Protein AF-A0A6V7I5H2-F1 (afdb_monomer)

Foldseek 3Di:
DDWAADPVDRVFIFDWDWDPVDPDTDIDTPQQQPADPVPRHRQRHWDKDADVVRQKIWIWRPDPDDIDIDMDGD

InterPro domains:
  IPR002469 Dipeptidylpeptidase IV, N-terminal domain [PF00930] (1-67)

Solvent-accessible surface area (backbone atoms only — not comparable to full-atom values): 4387 Å² total; per-residue (Å²): 109,50,73,46,57,47,95,91,39,80,83,33,24,30,40,33,41,59,58,89,89,47,99,81,56,66,74,43,68,75,31,73,89,32,52,32,85,82,72,72,40,69,31,42,28,42,50,77,51,69,40,90,89,62,55,34,34,40,42,35,34,67,16,88,60,76,63,42,75,49,79,44,76,105

pLDDT: mean 93.63, std 3.35, range [83.0, 97.69]

Sequence (74 aa):
YYTATTADDPAKQHLYRLSTLEDNSTAECLSCEFKSVAENKNCLYNDAVVSPGHIHYVLTCGGPGVPDVSIYST

Organism: NCBI:txid1563983

Structure (mmCIF, N/CA/C/O backbone):
data_AF-A0A6V7I5H2-F1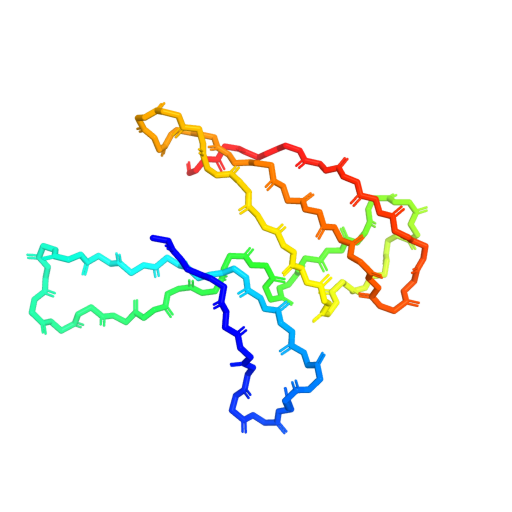
#
_entry.id   AF-A0A6V7I5H2-F1
#
loop_
_atom_site.group_PDB
_atom_site.id
_atom_site.type_symbol
_atom_site.label_atom_id
_atom_site.label_alt_id
_atom_site.label_comp_id
_atom_site.label_asym_id
_atom_site.label_entity_id
_atom_site.label_seq_id
_atom_site.pdbx_PDB_ins_code
_atom_site.Cartn_x
_atom_site.Cartn_y
_atom_site.Cartn_z
_atom_site.occupancy
_atom_site.B_iso_or_equiv
_atom_site.auth_seq_id
_atom_site.auth_comp_id
_atom_site.auth_asym_id
_atom_site.auth_atom_id
_atom_site.pdbx_PDB_model_num
ATOM 1 N N . TYR A 1 1 ? 3.530 -0.460 -10.478 1.00 94.00 1 TYR A N 1
ATOM 2 C CA . TYR A 1 1 ? 2.750 -0.489 -9.226 1.00 94.00 1 TYR A CA 1
ATOM 3 C C . TYR A 1 1 ? 2.158 -1.864 -9.065 1.00 94.00 1 TYR A C 1
ATOM 5 O O . TYR A 1 1 ? 1.730 -2.425 -10.067 1.00 94.00 1 TYR A O 1
ATOM 13 N N . TYR A 1 2 ? 2.163 -2.401 -7.853 1.00 95.56 2 TYR A N 1
ATOM 14 C CA . TYR A 1 2 ? 1.534 -3.683 -7.547 1.00 95.56 2 TYR A CA 1
ATOM 15 C C . TYR A 1 2 ? 1.153 -3.740 -6.068 1.00 95.56 2 TYR A C 1
ATOM 17 O O . TYR A 1 2 ? 1.777 -3.075 -5.243 1.00 95.56 2 TYR A O 1
ATOM 25 N N . THR A 1 3 ? 0.143 -4.537 -5.735 1.00 97.00 3 THR A N 1
ATOM 26 C CA . THR A 1 3 ? -0.182 -4.892 -4.353 1.00 97.00 3 THR A CA 1
ATOM 27 C C . THR A 1 3 ? 0.460 -6.228 -4.010 1.00 97.00 3 THR A C 1
ATOM 29 O O . THR A 1 3 ? 0.449 -7.156 -4.820 1.00 97.00 3 THR A O 1
ATOM 32 N N . ALA A 1 4 ? 1.036 -6.333 -2.819 1.00 97.38 4 ALA A N 1
ATOM 33 C CA . ALA A 1 4 ? 1.619 -7.578 -2.334 1.00 97.38 4 ALA A CA 1
ATOM 34 C C . ALA A 1 4 ? 1.493 -7.681 -0.819 1.00 97.38 4 ALA A C 1
ATOM 36 O O . ALA A 1 4 ? 1.331 -6.675 -0.121 1.00 97.38 4 ALA A O 1
ATOM 37 N N . THR A 1 5 ? 1.580 -8.911 -0.323 1.00 96.94 5 THR A N 1
ATOM 38 C CA . THR A 1 5 ? 1.683 -9.170 1.107 1.00 96.94 5 THR A CA 1
ATOM 39 C C . THR A 1 5 ? 3.102 -8.935 1.607 1.00 96.94 5 THR A C 1
ATOM 41 O O . THR A 1 5 ? 4.059 -9.036 0.831 1.00 96.94 5 THR A O 1
ATOM 44 N N . THR A 1 6 ? 3.266 -8.640 2.896 1.00 94.00 6 THR A N 1
ATOM 45 C CA . THR A 1 6 ? 4.607 -8.476 3.469 1.00 94.00 6 THR A CA 1
ATOM 46 C C . THR A 1 6 ? 5.268 -9.829 3.745 1.00 94.00 6 THR A C 1
ATOM 48 O O . THR A 1 6 ? 4.607 -10.862 3.842 1.00 94.00 6 THR A O 1
ATOM 51 N N . ALA A 1 7 ? 6.600 -9.840 3.843 1.00 91.50 7 ALA A N 1
ATOM 52 C CA . ALA A 1 7 ? 7.358 -11.063 4.118 1.00 91.50 7 ALA A CA 1
ATOM 53 C C . ALA A 1 7 ? 7.192 -11.551 5.569 1.00 91.50 7 ALA A C 1
ATOM 55 O O . ALA A 1 7 ? 7.325 -12.743 5.836 1.00 91.50 7 ALA A O 1
ATOM 56 N N . ASP A 1 8 ? 6.930 -10.627 6.498 1.00 93.88 8 ASP A N 1
ATOM 57 C CA . ASP A 1 8 ? 6.720 -10.904 7.920 1.00 93.88 8 ASP A CA 1
ATOM 58 C C . ASP A 1 8 ? 5.293 -11.364 8.238 1.00 93.88 8 ASP A C 1
ATOM 60 O O . ASP A 1 8 ? 5.106 -12.113 9.196 1.00 93.88 8 ASP A O 1
ATOM 64 N N . ASP A 1 9 ? 4.295 -10.925 7.464 1.00 95.38 9 ASP A N 1
ATOM 65 C CA . ASP A 1 9 ? 2.889 -11.177 7.765 1.00 95.38 9 ASP A CA 1
ATOM 66 C C . ASP A 1 9 ? 2.029 -11.277 6.486 1.00 95.38 9 ASP A C 1
ATOM 68 O O . ASP A 1 9 ? 1.748 -10.264 5.838 1.00 95.38 9 ASP A O 1
ATOM 72 N N . PRO A 1 10 ? 1.540 -12.480 6.125 1.00 95.56 10 PRO A N 1
ATOM 73 C CA . PRO A 1 10 ? 0.725 -12.674 4.928 1.00 95.56 10 PRO A CA 1
ATOM 74 C C . PRO A 1 10 ? -0.672 -12.039 5.025 1.00 95.56 10 PRO A C 1
ATOM 76 O O . PRO A 1 10 ? -1.362 -11.952 4.011 1.00 95.56 10 PRO A O 1
ATOM 79 N N . ALA A 1 11 ? -1.113 -11.612 6.215 1.00 95.25 11 ALA A N 1
ATOM 80 C CA . ALA A 1 11 ? -2.386 -10.912 6.382 1.00 95.25 11 ALA A CA 1
ATOM 81 C C . ALA A 1 11 ? -2.286 -9.412 6.056 1.00 95.25 11 ALA A C 1
ATOM 83 O O . ALA A 1 11 ? -3.314 -8.767 5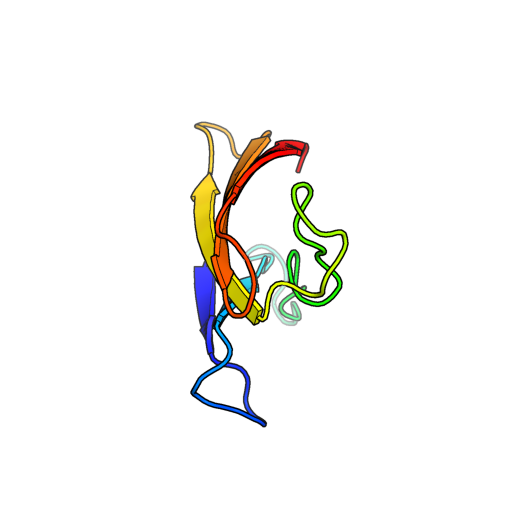.831 1.00 95.25 11 ALA A O 1
ATOM 84 N N . LYS A 1 12 ? -1.072 -8.846 6.017 1.00 96.88 12 LYS A N 1
ATOM 85 C CA . LYS A 1 12 ? -0.848 -7.446 5.638 1.00 96.88 12 LYS A CA 1
ATOM 86 C C . LYS A 1 12 ? -0.678 -7.346 4.132 1.00 96.88 12 LYS A C 1
ATOM 88 O O . LYS A 1 12 ? 0.124 -8.079 3.566 1.00 96.88 12 LYS A O 1
ATOM 93 N N . GLN A 1 13 ? -1.377 -6.409 3.499 1.00 97.69 13 GLN A N 1
ATOM 94 C CA . GLN A 1 13 ? -1.272 -6.121 2.070 1.00 97.69 13 GLN A CA 1
ATOM 95 C C . GLN A 1 13 ? -1.053 -4.625 1.843 1.00 97.69 13 GLN A C 1
ATOM 97 O O . GLN A 1 13 ? -1.815 -3.784 2.334 1.00 97.69 13 GLN A O 1
ATOM 102 N N . HIS A 1 14 ? -0.033 -4.300 1.053 1.00 97.50 14 HIS A N 1
ATOM 103 C CA . HIS A 1 14 ? 0.362 -2.925 0.769 1.00 97.50 14 HIS A CA 1
ATOM 104 C C . HIS A 1 14 ? 0.586 -2.685 -0.726 1.00 97.50 14 HIS A C 1
ATOM 106 O O . HIS A 1 14 ? 0.848 -3.610 -1.497 1.00 97.50 14 HIS A O 1
ATOM 112 N N . LEU A 1 15 ? 0.481 -1.416 -1.122 1.00 97.25 15 LEU A N 1
ATOM 113 C CA . LEU A 1 15 ? 0.827 -0.911 -2.442 1.00 97.25 15 LEU A CA 1
ATOM 114 C C . LEU A 1 15 ? 2.330 -0.629 -2.521 1.00 97.25 15 LEU A C 1
ATOM 116 O O . LEU A 1 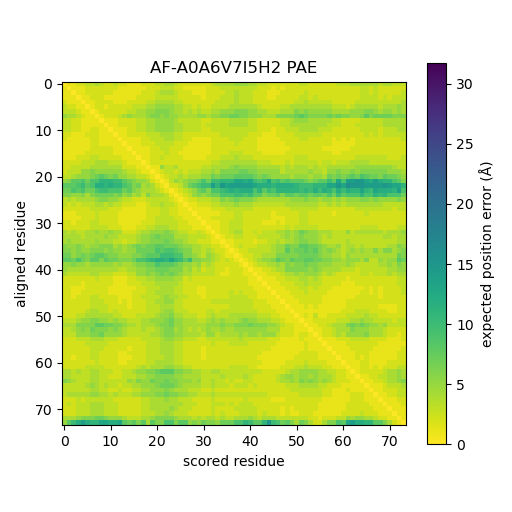15 ? 2.881 0.107 -1.699 1.00 97.25 15 LEU A O 1
ATOM 120 N N . TYR A 1 16 ? 2.955 -1.142 -3.574 1.00 96.25 16 TYR A N 1
ATOM 121 C CA . TYR A 1 16 ? 4.363 -0.948 -3.882 1.00 96.25 16 TYR A CA 1
ATOM 122 C C . TYR A 1 16 ? 4.567 -0.286 -5.248 1.00 96.25 16 TYR A C 1
ATOM 124 O O . TYR A 1 16 ? 3.817 -0.504 -6.214 1.00 96.25 16 TYR A O 1
ATOM 132 N N . ARG A 1 17 ? 5.643 0.494 -5.340 1.00 94.31 17 ARG A N 1
ATOM 133 C CA . ARG A 1 17 ? 6.191 1.069 -6.570 1.00 94.31 17 ARG A CA 1
ATOM 134 C C . ARG A 1 17 ? 7.563 0.460 -6.834 1.00 94.31 17 ARG A C 1
ATOM 136 O O . ARG A 1 17 ? 8.369 0.319 -5.930 1.00 94.31 17 ARG A O 1
ATOM 143 N N . LEU A 1 18 ? 7.827 0.114 -8.086 1.00 93.88 18 LEU A N 1
ATOM 144 C CA . LEU A 1 18 ? 9.120 -0.392 -8.534 1.00 93.88 18 LEU A CA 1
ATOM 145 C C . LEU A 1 18 ? 9.456 0.282 -9.861 1.00 93.88 18 LEU A C 1
ATOM 147 O O . LEU A 1 18 ? 8.596 0.342 -10.746 1.00 93.88 18 LEU A O 1
ATOM 151 N N . SER A 1 19 ? 10.680 0.794 -9.987 1.00 91.44 19 SER A N 1
ATOM 152 C CA . SER A 1 19 ? 11.187 1.335 -11.250 1.00 91.44 19 SER A CA 1
ATOM 153 C C . SER A 1 19 ? 11.625 0.190 -12.156 1.00 91.44 19 SER A C 1
ATOM 155 O O . SER A 1 19 ? 12.455 -0.623 -11.769 1.00 91.44 19 SER A O 1
ATOM 157 N N . THR A 1 20 ? 11.099 0.115 -13.375 1.00 90.25 20 THR A N 1
ATOM 158 C CA . THR A 1 20 ? 11.541 -0.883 -14.367 1.00 90.25 20 THR A CA 1
ATOM 159 C C . THR A 1 20 ? 12.652 -0.359 -15.276 1.00 90.25 20 THR A C 1
ATOM 161 O O . THR A 1 20 ? 13.031 -1.038 -16.223 1.00 90.25 20 THR A O 1
ATOM 164 N N . LEU A 1 21 ? 13.120 0.871 -15.046 1.00 91.75 21 LEU A N 1
ATOM 165 C CA . LEU A 1 21 ? 14.172 1.512 -15.842 1.00 91.75 21 LEU A CA 1
ATOM 166 C C . LEU A 1 21 ? 15.575 1.260 -15.272 1.00 91.75 21 LEU A C 1
ATOM 168 O O . LEU A 1 21 ? 16.560 1.516 -15.955 1.00 91.75 21 LEU A O 1
ATOM 172 N N . GLU A 1 22 ? 15.662 0.786 -14.030 1.00 91.62 22 GLU A N 1
ATOM 173 C CA . GLU A 1 22 ? 16.911 0.541 -13.314 1.00 91.62 22 GLU A CA 1
ATOM 174 C C . GLU A 1 22 ? 17.059 -0.958 -13.031 1.00 91.62 22 GLU A C 1
ATOM 176 O O . GLU A 1 22 ? 16.140 -1.579 -12.498 1.00 91.62 22 GLU A O 1
ATOM 181 N N . ASP A 1 23 ? 18.227 -1.528 -13.340 1.00 83.00 23 ASP A N 1
ATOM 182 C CA . ASP A 1 23 ? 18.482 -2.974 -13.218 1.00 83.00 23 ASP A CA 1
ATOM 183 C C . ASP A 1 23 ? 18.478 -3.488 -11.765 1.00 83.00 23 ASP A C 1
ATOM 185 O O . ASP A 1 23 ? 18.284 -4.677 -11.528 1.00 83.00 23 ASP A O 1
ATOM 189 N N . ASN A 1 24 ? 18.681 -2.602 -10.784 1.00 86.31 24 ASN A N 1
ATOM 190 C CA . ASN A 1 24 ? 18.733 -2.928 -9.353 1.00 86.31 24 ASN A CA 1
ATOM 191 C C . ASN A 1 24 ? 17.748 -2.079 -8.540 1.00 86.31 24 ASN A C 1
ATOM 193 O O . ASN A 1 24 ? 18.075 -1.603 -7.450 1.00 86.31 24 ASN A O 1
ATOM 197 N N . SER A 1 25 ? 16.553 -1.843 -9.080 1.00 89.75 25 SER A N 1
ATOM 198 C CA . SER A 1 25 ? 15.533 -1.097 -8.353 1.00 89.75 25 SER A CA 1
ATOM 199 C C . SER A 1 25 ? 15.005 -1.895 -7.160 1.00 89.75 25 SER A C 1
ATOM 201 O O . SER A 1 25 ? 14.758 -3.102 -7.222 1.00 89.75 25 SER A O 1
ATOM 203 N N . THR A 1 26 ? 14.823 -1.202 -6.041 1.00 92.12 26 THR A N 1
ATOM 204 C CA . THR A 1 26 ? 14.140 -1.743 -4.868 1.00 92.12 26 THR A CA 1
ATOM 205 C C . THR A 1 26 ? 12.681 -1.313 -4.884 1.00 92.12 26 THR A C 1
ATOM 207 O O . THR A 1 26 ? 12.338 -0.208 -5.308 1.00 92.12 26 THR A O 1
ATOM 210 N N . ALA A 1 27 ? 11.799 -2.208 -4.443 1.00 93.88 27 ALA A N 1
ATOM 211 C CA . ALA A 1 27 ? 10.390 -1.883 -4.318 1.00 93.88 27 ALA A CA 1
ATOM 212 C C . ALA A 1 27 ? 10.181 -0.911 -3.151 1.00 93.88 27 ALA A C 1
ATOM 214 O O . ALA A 1 27 ? 10.496 -1.217 -2.001 1.00 93.88 27 ALA A O 1
ATOM 215 N N . GLU A 1 28 ? 9.616 0.248 -3.448 1.00 94.06 28 GLU A N 1
ATOM 216 C CA . GLU A 1 28 ? 9.200 1.244 -2.474 1.00 94.06 28 GLU A CA 1
ATOM 217 C C . GLU A 1 28 ? 7.779 0.933 -2.003 1.00 94.06 28 GLU A C 1
ATOM 219 O O . GLU A 1 28 ? 6.866 0.776 -2.817 1.00 94.06 28 GLU A O 1
ATOM 224 N N . CYS A 1 29 ? 7.571 0.855 -0.690 1.00 95.62 29 CYS A N 1
ATOM 225 C CA . CYS A 1 29 ? 6.240 0.677 -0.123 1.00 95.62 29 CYS A CA 1
ATOM 226 C C . CYS A 1 29 ? 5.538 2.027 0.042 1.00 95.62 29 CYS A C 1
ATOM 228 O O . CYS A 1 29 ? 5.935 2.832 0.880 1.00 95.62 29 CYS A O 1
ATOM 230 N N . LEU A 1 30 ? 4.459 2.252 -0.707 1.00 95.31 30 LEU A N 1
ATOM 231 C CA . LEU A 1 30 ? 3.709 3.510 -0.667 1.00 95.31 30 LEU A CA 1
ATOM 232 C C . LEU A 1 30 ? 2.695 3.566 0.481 1.00 95.31 30 L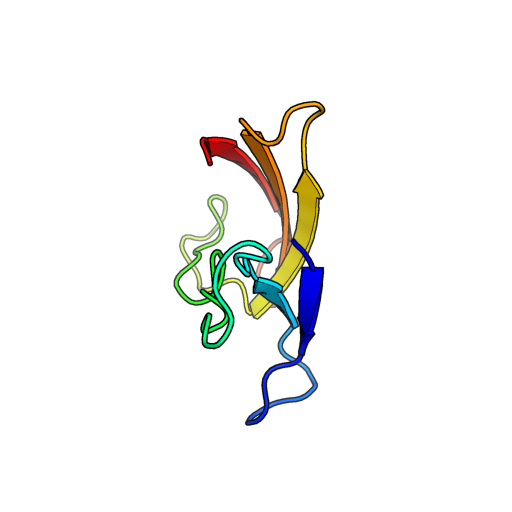EU A C 1
ATOM 234 O O . LEU A 1 30 ? 2.362 4.649 0.951 1.00 95.31 30 LEU A O 1
ATOM 238 N N . SER A 1 31 ? 2.202 2.413 0.945 1.00 95.62 31 SER A N 1
ATOM 239 C CA . SER A 1 31 ? 1.137 2.350 1.957 1.00 95.62 31 SER A CA 1
ATOM 240 C C . SER A 1 31 ? 1.562 1.766 3.312 1.00 95.62 31 SER A C 1
ATOM 242 O O . SER A 1 31 ? 0.696 1.483 4.133 1.00 95.62 31 SER A O 1
ATOM 244 N N . CYS A 1 32 ? 2.853 1.517 3.557 1.00 93.62 32 CYS A N 1
ATOM 245 C CA . CYS A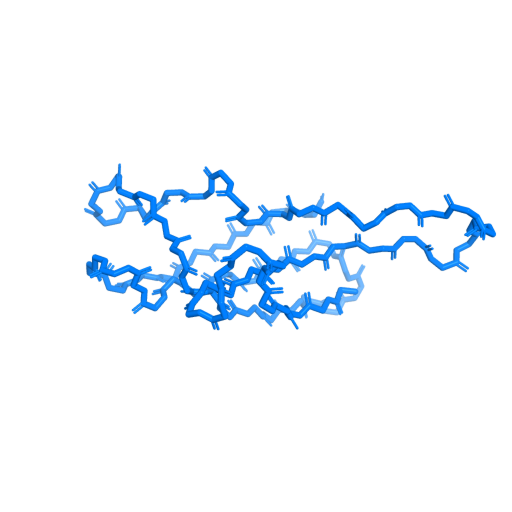 1 32 ? 3.306 0.867 4.800 1.00 93.62 32 CYS A CA 1
ATOM 246 C C . CYS A 1 32 ? 3.077 1.746 6.040 1.00 93.62 32 CYS A C 1
ATOM 248 O O . CYS A 1 32 ? 2.614 1.263 7.068 1.00 93.62 32 CYS A O 1
ATOM 250 N N . GLU A 1 33 ? 3.332 3.048 5.916 1.00 90.44 33 GLU A N 1
ATOM 251 C CA . GLU A 1 33 ? 3.136 4.031 6.993 1.00 90.44 33 GLU A CA 1
ATOM 252 C C . GLU A 1 33 ? 1.763 4.721 6.905 1.00 90.44 33 GLU A C 1
ATOM 254 O O . GLU A 1 33 ? 1.530 5.770 7.511 1.00 90.44 33 GLU A O 1
ATOM 259 N N . PHE A 1 34 ? 0.844 4.156 6.113 1.00 89.75 34 PHE A N 1
ATOM 260 C CA . PHE A 1 34 ? -0.434 4.787 5.830 1.00 89.75 34 PHE A CA 1
ATOM 261 C C . PHE A 1 34 ? -1.399 4.667 7.006 1.00 89.75 34 PHE A C 1
ATOM 263 O O . PHE A 1 34 ? -1.559 3.598 7.604 1.00 89.75 34 PHE A O 1
ATOM 270 N N . LYS A 1 35 ? -2.092 5.765 7.312 1.00 90.12 35 LYS A N 1
ATOM 271 C CA . LYS A 1 35 ? -3.138 5.800 8.332 1.00 90.12 35 LYS A CA 1
ATOM 272 C C . LYS A 1 35 ? -4.484 6.088 7.694 1.00 90.12 35 LYS A C 1
ATOM 274 O O . LYS A 1 35 ? -4.593 6.989 6.868 1.00 90.12 35 LYS A O 1
ATOM 279 N N . SER A 1 36 ? -5.489 5.328 8.117 1.00 89.25 36 SER A N 1
ATOM 280 C CA . SER A 1 36 ? -6.893 5.593 7.808 1.00 89.25 36 SER A CA 1
ATOM 281 C C . SER A 1 36 ? -7.232 7.041 8.145 1.00 89.25 36 SER A C 1
ATOM 283 O O . SER A 1 36 ? -6.922 7.524 9.238 1.00 89.25 36 SER A O 1
ATOM 285 N N . VAL A 1 37 ? -7.879 7.740 7.219 1.00 86.44 37 VAL A N 1
ATOM 286 C CA . VAL A 1 37 ? -8.360 9.106 7.459 1.00 86.44 37 VAL A CA 1
ATOM 287 C C . VAL A 1 37 ? -9.495 9.085 8.481 1.00 86.44 37 VAL A C 1
ATOM 289 O O . VAL A 1 37 ? -9.617 10.005 9.288 1.00 86.44 37 VAL A O 1
ATOM 292 N N . ALA A 1 38 ? -10.293 8.012 8.488 1.00 86.75 38 ALA A N 1
ATOM 293 C CA . ALA A 1 38 ? -11.439 7.874 9.379 1.00 86.75 38 ALA A CA 1
ATOM 294 C C . ALA A 1 38 ? -11.044 7.758 10.863 1.00 86.75 38 ALA A C 1
ATOM 296 O O . ALA A 1 38 ? -11.690 8.360 11.718 1.00 86.75 38 ALA A O 1
ATOM 297 N N . GLU A 1 39 ? -9.992 6.994 11.182 1.00 88.25 39 GLU A N 1
ATOM 298 C CA . GLU A 1 39 ? -9.629 6.680 12.574 1.00 88.25 39 GLU A CA 1
ATOM 299 C C . GLU A 1 39 ? -8.197 7.071 12.961 1.00 88.25 39 GLU A C 1
ATOM 301 O O . GLU A 1 39 ? -7.799 6.870 14.110 1.00 88.25 39 GLU A O 1
ATOM 306 N N . ASN A 1 40 ? -7.400 7.605 12.029 1.00 88.69 40 ASN A N 1
ATOM 307 C CA . ASN A 1 40 ? -5.971 7.876 12.216 1.00 88.69 40 ASN A CA 1
ATOM 308 C C . ASN A 1 40 ? -5.187 6.649 12.735 1.00 88.69 40 ASN A C 1
ATOM 310 O O . ASN A 1 40 ? -4.207 6.769 13.477 1.00 88.69 40 ASN A O 1
ATOM 314 N N . LYS A 1 41 ? -5.637 5.447 12.357 1.00 90.06 41 LYS A N 1
ATOM 315 C CA . LYS A 1 41 ? -5.001 4.161 12.679 1.00 90.06 41 LYS A CA 1
ATOM 316 C C . LYS A 1 41 ? -4.290 3.602 11.462 1.00 90.06 41 LYS A C 1
ATOM 318 O O . LYS A 1 41 ? -4.756 3.802 10.343 1.00 90.06 41 LYS A O 1
ATOM 323 N N . ASN A 1 42 ? -3.220 2.848 11.696 1.00 92.56 42 ASN A N 1
ATOM 324 C CA . ASN A 1 42 ? -2.466 2.185 10.636 1.00 92.56 42 ASN A CA 1
ATOM 325 C C . ASN A 1 42 ? -3.384 1.295 9.793 1.00 92.56 42 ASN A C 1
ATOM 327 O O . ASN A 1 42 ? -4.110 0.458 10.337 1.00 92.56 42 ASN A O 1
ATOM 331 N N . CYS A 1 43 ? -3.326 1.478 8.476 1.00 95.06 43 CYS A N 1
ATOM 332 C CA . CYS A 1 43 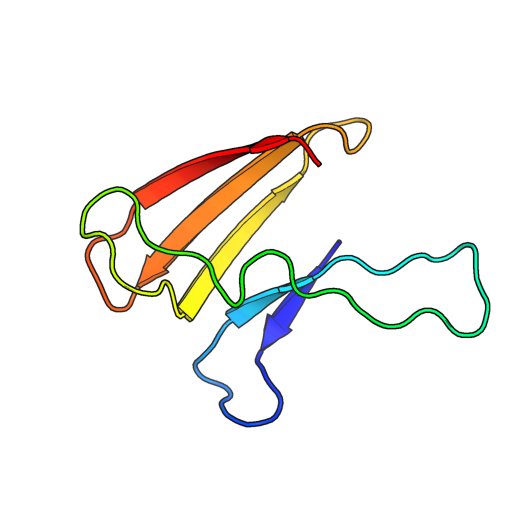? -4.040 0.636 7.537 1.00 95.06 43 CYS A CA 1
ATOM 333 C C . CYS A 1 43 ? -3.124 -0.465 7.009 1.00 95.06 43 CYS A C 1
ATOM 335 O O . CYS A 1 43 ? -2.159 -0.204 6.290 1.00 95.06 43 CYS A O 1
ATOM 337 N N . LEU A 1 44 ? -3.433 -1.707 7.370 1.00 96.12 44 LEU A N 1
ATOM 338 C CA . LEU A 1 44 ? -2.582 -2.859 7.074 1.00 96.12 44 LEU A CA 1
ATOM 339 C C . LEU A 1 44 ? -3.082 -3.685 5.889 1.00 96.12 44 LEU A C 1
ATOM 341 O O . LEU A 1 44 ? -2.344 -4.525 5.390 1.00 96.12 44 LEU A O 1
ATOM 345 N N . TYR A 1 45 ? -4.311 -3.452 5.431 1.00 96.94 45 TYR A N 1
ATOM 346 C CA . TYR A 1 45 ? -4.874 -4.126 4.268 1.00 96.94 45 TYR A CA 1
ATOM 347 C C . TYR A 1 45 ? -5.337 -3.089 3.255 1.00 96.94 45 TYR A C 1
ATOM 349 O O . TYR A 1 45 ? -6.330 -2.400 3.484 1.00 96.94 45 TYR A O 1
ATOM 357 N N . ASN A 1 46 ? -4.595 -2.957 2.159 1.00 97.44 46 ASN A N 1
ATOM 358 C CA . ASN A 1 46 ? -4.805 -1.909 1.170 1.00 97.44 46 ASN A CA 1
ATOM 359 C C . ASN A 1 46 ? -5.011 -2.502 -0.225 1.00 97.44 46 ASN A C 1
ATOM 361 O O . ASN A 1 46 ? -4.311 -3.438 -0.625 1.00 97.44 46 ASN A O 1
ATOM 365 N N . ASP A 1 47 ? -5.925 -1.897 -0.975 1.00 97.31 47 ASP A N 1
ATOM 366 C CA . ASP A 1 47 ? -6.049 -2.061 -2.423 1.00 97.31 47 ASP A CA 1
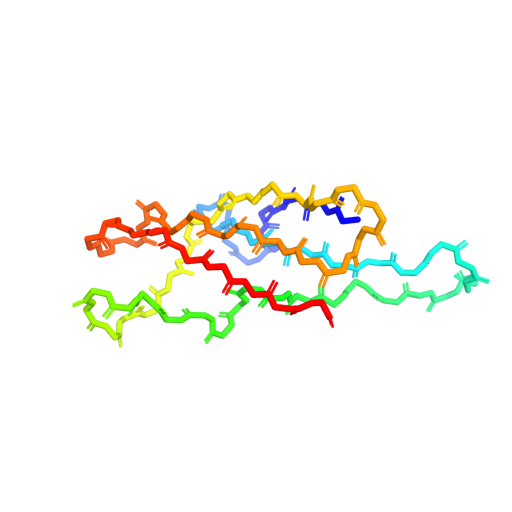ATOM 367 C C . ASP A 1 47 ? -5.863 -0.703 -3.112 1.00 97.31 47 ASP A C 1
ATOM 369 O O . ASP A 1 47 ? -6.035 0.348 -2.484 1.00 97.31 47 ASP A O 1
ATOM 373 N N . ALA A 1 48 ? -5.477 -0.700 -4.386 1.00 97.12 48 ALA A N 1
ATOM 374 C CA . ALA A 1 48 ? -5.173 0.537 -5.090 1.00 97.12 48 ALA A CA 1
ATOM 375 C C . ALA A 1 48 ? -5.499 0.505 -6.581 1.00 97.12 48 ALA A C 1
ATOM 377 O O . ALA A 1 48 ? -5.211 -0.455 -7.293 1.00 97.12 48 ALA A O 1
ATOM 378 N N . VAL A 1 49 ? -5.995 1.640 -7.073 1.00 97.38 49 VAL A N 1
ATOM 379 C CA . VAL A 1 49 ? -6.212 1.887 -8.501 1.00 97.38 49 VAL A CA 1
ATOM 380 C C . VAL A 1 49 ? -5.408 3.112 -8.911 1.00 97.38 49 VAL A C 1
ATOM 382 O O . VAL A 1 49 ? -5.609 4.209 -8.394 1.00 97.38 49 VAL A O 1
ATOM 385 N N . VAL A 1 50 ? -4.484 2.932 -9.852 1.00 96.19 50 VAL A N 1
ATOM 386 C CA . VAL A 1 50 ? -3.611 4.005 -10.346 1.00 96.19 50 VAL A CA 1
ATOM 387 C C . VAL A 1 50 ? -4.258 4.685 -11.552 1.00 96.19 50 VAL A C 1
ATOM 389 O O . VAL A 1 50 ? -4.813 4.015 -12.424 1.00 96.19 50 VAL A O 1
ATOM 392 N N . SER A 1 51 ? -4.188 6.015 -11.613 1.00 96.31 51 SER A N 1
ATOM 393 C CA . SER A 1 51 ? -4.761 6.788 -12.713 1.00 96.31 51 SER A CA 1
ATOM 394 C C . SER A 1 51 ? -4.001 6.580 -14.033 1.00 96.31 51 SER A C 1
ATOM 396 O O . SER A 1 51 ? -2.809 6.242 -14.029 1.00 96.31 51 SER A O 1
ATOM 398 N N . PRO A 1 52 ? -4.653 6.821 -15.188 1.00 94.56 52 PRO A N 1
ATOM 399 C CA . PRO A 1 52 ? -3.958 6.881 -16.468 1.00 94.56 52 PRO A CA 1
ATOM 400 C C . PRO A 1 52 ? -2.814 7.903 -16.417 1.00 94.56 52 PRO A C 1
ATOM 402 O O . PRO A 1 52 ? -3.002 9.034 -15.973 1.00 94.56 52 PRO A O 1
ATOM 405 N N . GLY A 1 53 ? -1.619 7.502 -16.853 1.00 90.50 53 GLY A N 1
ATOM 406 C CA . GLY A 1 53 ? -0.419 8.345 -16.789 1.00 90.50 53 GL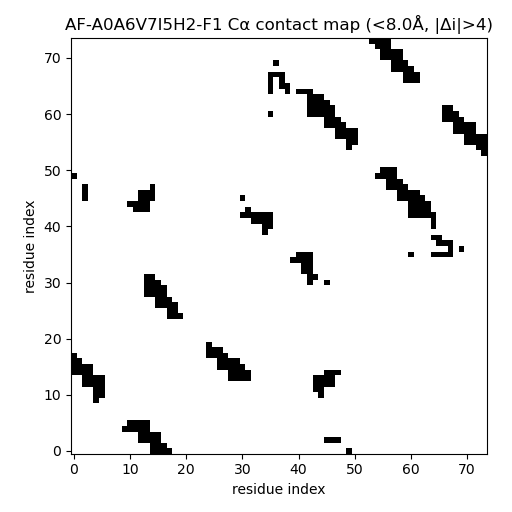Y A CA 1
ATOM 407 C C . GLY A 1 53 ? 0.306 8.343 -15.438 1.00 90.50 53 GLY A C 1
ATOM 408 O O . GLY A 1 53 ? 1.328 9.008 -15.322 1.00 90.50 53 GLY A O 1
ATOM 409 N N . HIS A 1 54 ? -0.169 7.577 -14.446 1.00 91.19 54 HIS A N 1
ATOM 410 C CA . HIS A 1 54 ? 0.532 7.328 -13.178 1.00 91.19 54 HIS A CA 1
ATOM 411 C C . HIS A 1 54 ? 0.846 8.587 -12.356 1.00 91.19 54 HIS A C 1
ATOM 413 O O . HIS A 1 54 ? 1.888 8.660 -11.714 1.00 91.19 54 HIS A O 1
ATOM 419 N N . ILE A 1 55 ? -0.045 9.580 -12.395 1.00 94.06 55 ILE A N 1
ATOM 420 C CA . ILE A 1 55 ? 0.114 10.851 -11.665 1.00 94.06 55 ILE A CA 1
ATOM 421 C C . ILE A 1 55 ? -0.649 10.878 -10.337 1.00 94.06 55 ILE A C 1
ATOM 423 O O . ILE A 1 55 ? -0.309 11.639 -9.439 1.00 94.06 55 ILE A O 1
ATOM 427 N N . HIS A 1 56 ? -1.688 10.054 -10.206 1.00 96.12 56 HIS A N 1
ATOM 428 C CA . HIS A 1 56 ? -2.502 9.938 -9.001 1.00 96.12 56 HIS A CA 1
ATOM 429 C C . HIS A 1 56 ? -2.862 8.470 -8.763 1.00 96.12 56 HIS A C 1
ATOM 431 O O . HIS A 1 56 ? -2.887 7.668 -9.700 1.00 96.12 56 HIS A O 1
ATOM 437 N N . TYR A 1 57 ? -3.204 8.119 -7.530 1.00 96.44 57 TYR A N 1
ATOM 438 C CA . TYR A 1 57 ? -3.778 6.815 -7.213 1.00 96.44 57 TYR A CA 1
ATOM 439 C C . TYR A 1 57 ? -4.869 6.931 -6.150 1.00 96.44 57 TYR A C 1
ATOM 441 O O . TYR A 1 57 ? -4.816 7.783 -5.263 1.00 96.44 57 TYR A O 1
ATOM 449 N N . VAL A 1 58 ? -5.874 6.068 -6.272 1.00 97.06 58 VAL A N 1
ATOM 450 C CA . VAL A 1 58 ? -6.889 5.820 -5.248 1.00 97.06 58 VAL A CA 1
ATOM 451 C C . VAL A 1 58 ? -6.357 4.709 -4.355 1.00 97.06 58 VAL A C 1
ATOM 453 O O . VAL A 1 58 ? -6.016 3.641 -4.863 1.00 97.06 58 VAL A O 1
ATOM 456 N N . LEU A 1 59 ? -6.299 4.949 -3.049 1.00 96.56 59 LEU A N 1
ATOM 457 C CA . LEU A 1 59 ? -5.968 3.947 -2.042 1.00 96.56 59 LEU A CA 1
ATOM 458 C C . LEU A 1 59 ? -7.233 3.616 -1.251 1.00 96.56 59 LEU A C 1
ATOM 460 O O . LEU A 1 59 ? -7.868 4.507 -0.684 1.00 96.56 59 LEU A O 1
ATOM 464 N N . THR A 1 60 ? -7.591 2.338 -1.227 1.00 97.06 60 THR A N 1
ATOM 465 C CA . THR A 1 60 ? -8.693 1.813 -0.420 1.00 97.06 60 THR A CA 1
ATOM 466 C C . THR A 1 60 ? -8.108 1.098 0.784 1.00 97.06 60 THR A C 1
ATOM 468 O O . THR A 1 60 ? -7.484 0.045 0.642 1.00 97.06 60 THR A O 1
ATOM 471 N N . CYS A 1 61 ? -8.323 1.665 1.967 1.00 96.69 61 CYS A N 1
ATOM 472 C CA . CYS A 1 61 ? -8.014 1.019 3.228 1.00 96.69 61 CYS A CA 1
ATOM 473 C C . CYS A 1 61 ? -9.142 0.051 3.598 1.00 96.69 61 CYS A C 1
ATOM 475 O O . CYS A 1 61 ? -10.267 0.477 3.847 1.00 96.69 61 CYS A O 1
ATOM 477 N N . GLY A 1 62 ? -8.851 -1.248 3.650 1.00 95.69 62 GLY A N 1
ATOM 478 C CA . GLY A 1 62 ? -9.810 -2.293 4.016 1.00 95.69 62 GLY A CA 1
ATOM 479 C C . GLY A 1 62 ? -9.784 -2.699 5.491 1.00 95.69 62 GLY A C 1
ATOM 480 O O . GLY A 1 62 ? -10.693 -3.398 5.932 1.00 95.69 62 GLY A O 1
ATOM 481 N N . GLY A 1 63 ? -8.768 -2.294 6.262 1.00 94.31 63 GLY A N 1
ATOM 482 C CA . GLY A 1 63 ? -8.696 -2.612 7.689 1.00 94.31 63 GLY A CA 1
ATOM 483 C C . GLY A 1 63 ? -7.291 -2.546 8.302 1.00 94.31 63 GLY A C 1
ATOM 484 O O . GLY A 1 63 ? -6.319 -2.199 7.623 1.00 94.31 63 GLY A O 1
ATOM 485 N N . PRO A 1 64 ? -7.158 -2.876 9.603 1.00 92.56 64 PRO A N 1
ATOM 486 C CA . PRO A 1 64 ? -8.159 -3.529 10.469 1.00 92.56 64 PRO A CA 1
ATOM 487 C C . PRO A 1 64 ? -9.211 -2.592 11.095 1.00 92.56 64 PRO A C 1
ATOM 489 O O . PRO A 1 64 ? -10.149 -3.071 11.726 1.00 92.56 64 PRO A O 1
ATOM 492 N N . GLY A 1 65 ? -9.032 -1.274 10.976 1.00 90.69 65 GLY A N 1
ATOM 493 C CA . GLY A 1 65 ? -10.000 -0.275 11.439 1.00 90.69 65 GLY A CA 1
ATOM 494 C C . GLY A 1 65 ? -11.193 -0.104 10.494 1.00 90.69 65 GLY A C 1
ATOM 495 O O . GLY A 1 65 ? -11.438 -0.937 9.621 1.00 90.69 65 GLY A O 1
ATOM 496 N N . VAL A 1 66 ? -11.925 0.998 10.662 1.00 92.31 66 VAL A N 1
ATOM 497 C CA . VAL A 1 66 ? -13.013 1.369 9.740 1.00 92.31 66 VAL A CA 1
ATOM 498 C C . VAL A 1 66 ? -12.440 1.605 8.332 1.00 92.31 66 VAL A C 1
ATOM 500 O O . VAL A 1 66 ? -11.505 2.397 8.205 1.00 92.31 66 VAL A O 1
ATOM 503 N N . PRO A 1 67 ? -12.978 0.954 7.282 1.00 94.56 67 PRO A N 1
ATOM 504 C CA . PRO A 1 67 ? -12.522 1.165 5.913 1.00 94.56 67 PRO A CA 1
ATOM 505 C C . PRO A 1 67 ? -12.720 2.604 5.430 1.00 94.56 67 PRO A C 1
ATOM 507 O O . PRO A 1 67 ? -13.747 3.225 5.714 1.00 94.56 67 PRO A O 1
ATOM 510 N N . ASP A 1 68 ? -11.774 3.104 4.640 1.00 95.06 68 ASP A N 1
ATOM 511 C CA . ASP A 1 68 ? -11.884 4.398 3.965 1.00 95.06 68 ASP A CA 1
ATOM 512 C C . ASP A 1 68 ? -11.194 4.397 2.598 1.00 95.06 68 ASP A C 1
ATOM 514 O O . ASP A 1 68 ? -10.459 3.474 2.242 1.00 95.06 68 ASP A O 1
ATOM 518 N N . VAL A 1 69 ? -11.493 5.424 1.803 1.00 95.94 69 VAL A N 1
ATOM 519 C CA . VAL A 1 69 ? -10.954 5.597 0.455 1.00 95.94 69 VAL A CA 1
ATOM 520 C C . VAL A 1 69 ? -10.424 7.011 0.322 1.00 95.94 69 VAL A C 1
ATOM 522 O O . VAL A 1 69 ? -11.132 7.975 0.618 1.00 95.94 69 VAL A O 1
ATOM 525 N N . SER A 1 70 ? -9.194 7.125 -0.168 1.00 94.38 70 SER A N 1
ATOM 526 C CA . SER A 1 70 ? -8.495 8.399 -0.298 1.00 94.38 70 SER A CA 1
ATOM 527 C C . SER A 1 70 ? -7.699 8.472 -1.603 1.00 94.38 70 SER A C 1
ATOM 529 O O . SER A 1 70 ? -7.359 7.450 -2.198 1.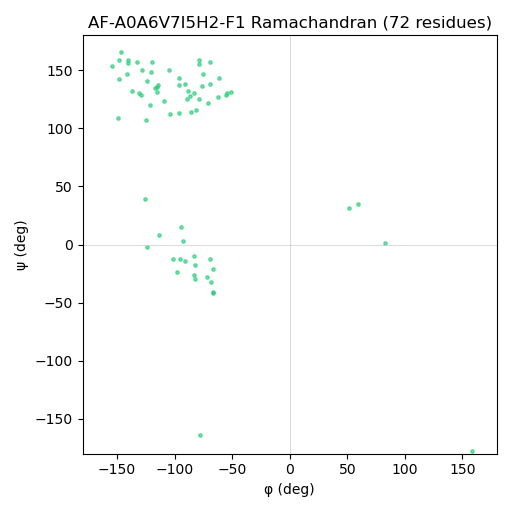00 94.38 70 SER A O 1
ATOM 531 N N . ILE A 1 71 ? -7.420 9.689 -2.079 1.00 95.31 71 ILE A N 1
ATOM 532 C CA . ILE A 1 71 ? -6.715 9.938 -3.346 1.00 95.31 71 ILE A CA 1
ATOM 533 C C . ILE A 1 71 ? -5.402 10.659 -3.063 1.00 95.31 71 ILE A C 1
ATOM 535 O O . ILE A 1 71 ? -5.385 11.649 -2.331 1.00 95.31 71 ILE A O 1
ATOM 539 N N . TYR A 1 72 ? -4.325 10.197 -3.695 1.00 93.62 72 TYR A N 1
ATOM 540 C CA . TYR A 1 72 ? -2.977 10.733 -3.521 1.00 93.62 72 TYR A CA 1
ATOM 541 C C . TYR A 1 72 ? -2.326 11.073 -4.858 1.00 93.62 72 TYR A C 1
ATOM 543 O O . TYR A 1 72 ? -2.598 10.434 -5.877 1.00 93.62 72 TYR A O 1
ATOM 551 N N . SER A 1 73 ? -1.445 12.074 -4.835 1.00 93.06 73 SER A N 1
ATOM 552 C CA . SER A 1 73 ? -0.477 12.304 -5.911 1.00 93.06 73 SER A CA 1
ATOM 553 C C . SER A 1 73 ? 0.646 11.277 -5.811 1.00 93.06 73 SER A C 1
ATOM 555 O O . SER A 1 73 ? 1.006 10.845 -4.715 1.00 93.06 73 SER A O 1
ATOM 557 N N . THR A 1 74 ? 1.174 10.891 -6.968 1.00 84.44 74 THR A N 1
ATOM 558 C CA . THR A 1 74 ? 2.320 9.977 -7.100 1.00 84.44 74 THR A CA 1
ATOM 559 C C . THR A 1 74 ? 3.655 10.675 -6.859 1.00 84.44 74 THR A C 1
ATOM 561 O O . THR A 1 74 ? 3.707 11.901 -7.112 1.00 84.44 74 THR A O 1
#

Nearest PDB structures (foldseek):
  7e8h-assembly1_L  TM=8.810E-01  e=5.744E-03  Homo sapiens
  2onc-assembly3_D  TM=8.575E-01  e=4.670E-02  Homo sapiens
  7e8b-assembly1_L  TM=8.470E-01  e=3.941E-02  Homo sapiens
  8p9o-assembly1_A  TM=3.559E-01  e=8.558E+00  Thermochaetoides thermophila DSM 1495

Secondary structure (DSSP, 8-state):
-EEEE-SS-TT-EEEEE--SSSTTPPPEESSTT-B-TTT--B--EEEEEEPTTSSEEEEEEEESSS-EEEEEE-

Radius of gyration: 12.55 Å; Cα contacts (8 Å, |Δi|>4): 160; chains: 1; bounding box: 32×25×30 Å

Mean predicted aligned error: 3.3 Å